Protein AF-A0A6C1QWF7-F1 (afdb_monomer_lite)

Foldseek 3Di:
DDDPDDDDDDPPDDDDDDPQVVVVQVCDVVVDPHVADQDDWDWFFPPFKIKIWTAGPVVRFIKIWIWGDDDPHIDTQDIGGVCLLVQCLVPVPDPVSDDCSCSNPVRDPSVGSNRRSPVVNVVCCVVPVDD

Sequence (131 aa):
MLLMLWGMTVPGFSQTVSAELADAARAVCAGGLSNQSCTAVHAFDSGFSAIVLIEDTEWRSTSFVALRHSGDSWQIVQAGPFMDLEVMAVSPDDPFAFDGYDRIRDAMPPDELLAVLGQVSSFLDERYGGN

pLDDT: mean 72.67, std 17.22, range [27.91, 89.12]

Secondary structure (DSSP, 8-state):
----------TT--S---HHHHHHHHHHHHH-S-S----EEEEEE-SSEEEEEEEETTTTEEEEEEEEEETTEEEEEEEEEHHHHHHHHH-TT-TTSSTTHHHHHHHS-HHHHHHHHHHHHHHHHHHH---

Structure (mmCIF, N/CA/C/O backbone):
data_AF-A0A6C1QWF7-F1
#
_entry.id   AF-A0A6C1QWF7-F1
#
loop_
_atom_site.group_PDB
_atom_site.id
_atom_site.type_symbol
_atom_site.label_atom_id
_atom_site.label_alt_id
_atom_site.label_comp_id
_atom_site.label_asym_id
_atom_site.label_entity_id
_atom_site.label_seq_id
_atom_site.pdbx_PDB_ins_code
_atom_site.Cartn_x
_atom_site.Cartn_y
_atom_site.Cartn_z
_atom_site.occupancy
_atom_site.B_iso_or_equiv
_atom_site.auth_seq_id
_atom_site.auth_comp_id
_atom_site.auth_asym_id
_atom_site.auth_atom_id
_atom_site.pdbx_PDB_model_num
ATOM 1 N N . MET A 1 1 ? -16.032 -26.817 9.616 1.00 32.06 1 MET A N 1
ATOM 2 C CA . MET A 1 1 ? -14.766 -27.262 9.001 1.00 32.06 1 MET A CA 1
ATOM 3 C C . MET A 1 1 ? -13.829 -26.066 9.041 1.00 32.06 1 MET A C 1
ATOM 5 O O . MET A 1 1 ? -14.031 -25.143 8.269 1.00 32.06 1 MET A O 1
ATOM 9 N N . LEU A 1 2 ? -12.941 -26.001 10.038 1.00 31.00 2 LEU A N 1
ATOM 10 C CA . LEU A 1 2 ? -11.997 -24.893 10.221 1.00 31.00 2 LEU A CA 1
ATOM 11 C C . LEU A 1 2 ? -10.770 -25.176 9.342 1.00 31.00 2 LEU A C 1
ATOM 13 O O . LEU A 1 2 ? -10.069 -26.157 9.584 1.00 31.00 2 LEU A O 1
ATOM 17 N N . LEU A 1 3 ? -10.535 -24.367 8.311 1.00 32.97 3 LEU A N 1
ATOM 18 C CA . LEU A 1 3 ? -9.301 -24.415 7.529 1.00 32.97 3 LEU A CA 1
ATOM 19 C C . LEU A 1 3 ? -8.252 -23.565 8.251 1.00 32.97 3 LEU A C 1
ATOM 21 O O . LEU A 1 3 ? -8.312 -22.341 8.224 1.00 32.97 3 LEU A O 1
ATOM 25 N N . MET A 1 4 ? -7.311 -24.227 8.927 1.00 33.25 4 MET A N 1
ATOM 26 C CA . MET A 1 4 ? -6.070 -23.602 9.386 1.00 33.25 4 MET A CA 1
ATOM 27 C C . MET A 1 4 ? -5.215 -23.298 8.150 1.00 33.25 4 MET A C 1
ATOM 29 O O . MET A 1 4 ? -4.574 -24.197 7.604 1.00 33.25 4 MET A O 1
ATOM 33 N N . LEU A 1 5 ? -5.239 -22.053 7.678 1.00 33.41 5 LEU A N 1
ATOM 34 C CA . LEU A 1 5 ? -4.305 -21.576 6.663 1.00 33.41 5 LEU A CA 1
ATOM 35 C C . LEU A 1 5 ? -2.970 -21.273 7.342 1.00 33.41 5 LEU A C 1
ATOM 37 O O . LEU A 1 5 ? -2.842 -20.361 8.154 1.00 33.41 5 LEU A O 1
ATOM 41 N N . TRP A 1 6 ? -1.985 -22.108 7.028 1.00 36.03 6 TRP A N 1
ATOM 42 C CA . TRP A 1 6 ? -0.602 -21.943 7.440 1.00 36.03 6 TRP A CA 1
ATOM 43 C C . TRP A 1 6 ? -0.048 -20.640 6.860 1.00 36.03 6 TRP A C 1
ATOM 45 O O . TRP A 1 6 ? -0.213 -20.358 5.670 1.00 36.03 6 TRP A O 1
ATOM 55 N N . GLY A 1 7 ? 0.623 -19.855 7.703 1.00 33.50 7 GLY A N 1
ATOM 56 C CA . GLY A 1 7 ? 1.402 -18.701 7.274 1.00 33.50 7 GLY A CA 1
ATOM 57 C C . GLY A 1 7 ? 2.484 -19.149 6.297 1.00 33.50 7 GLY A C 1
ATOM 58 O O . GLY A 1 7 ? 3.482 -19.741 6.696 1.00 33.50 7 GLY A O 1
ATOM 59 N N . MET A 1 8 ? 2.264 -18.897 5.010 1.00 32.03 8 MET A N 1
ATOM 60 C CA . MET A 1 8 ? 3.309 -19.000 4.003 1.00 32.03 8 MET A CA 1
ATOM 61 C C . MET A 1 8 ? 4.128 -17.717 4.064 1.00 32.03 8 MET A C 1
ATOM 63 O O . MET A 1 8 ? 3.675 -16.660 3.627 1.00 32.03 8 MET A O 1
ATOM 67 N N . THR A 1 9 ? 5.318 -17.819 4.645 1.00 30.97 9 THR A N 1
ATOM 68 C CA . THR A 1 9 ? 6.381 -16.837 4.475 1.00 30.97 9 THR A CA 1
ATOM 69 C C . THR A 1 9 ? 6.829 -16.879 3.017 1.00 30.97 9 THR A C 1
ATOM 71 O O . THR A 1 9 ? 7.411 -17.860 2.555 1.00 30.97 9 THR A O 1
ATOM 74 N N . VAL A 1 10 ? 6.530 -15.818 2.269 1.00 32.69 10 VAL A N 1
ATOM 75 C CA . VAL A 1 10 ? 7.175 -15.578 0.976 1.00 32.69 10 VAL A CA 1
ATOM 76 C C . VAL A 1 10 ? 8.629 -15.184 1.282 1.00 32.69 10 VAL A C 1
ATOM 78 O O . VAL A 1 10 ? 8.841 -14.278 2.095 1.00 32.69 10 VAL A O 1
ATOM 81 N N . PRO A 1 11 ? 9.646 -15.874 0.729 1.00 27.91 11 PRO A N 1
ATOM 82 C CA . PRO A 1 11 ? 11.045 -15.578 1.028 1.00 27.91 11 PRO A CA 1
ATOM 83 C C . PRO A 1 11 ? 11.379 -14.139 0.614 1.00 27.91 11 PRO A C 1
ATOM 85 O O . PRO A 1 11 ? 11.218 -13.788 -0.550 1.00 27.91 11 PRO A O 1
ATOM 88 N N . GLY A 1 12 ? 11.821 -13.319 1.573 1.00 32.62 12 GLY A N 1
ATOM 89 C CA . GLY A 1 12 ? 12.109 -11.890 1.380 1.00 32.62 12 GLY A CA 1
ATOM 90 C C . GLY A 1 12 ? 11.407 -10.953 2.370 1.00 32.62 12 GLY A C 1
ATOM 91 O O . GLY A 1 12 ? 11.741 -9.776 2.418 1.00 32.62 12 GLY A O 1
ATOM 92 N N . PHE A 1 13 ? 10.476 -11.460 3.188 1.00 41.53 13 PHE A N 1
ATOM 93 C CA . PHE A 1 13 ? 9.745 -10.658 4.175 1.00 41.53 13 PHE A CA 1
ATOM 94 C C . PHE A 1 13 ? 10.266 -10.811 5.602 1.00 41.53 13 PHE A C 1
ATOM 96 O O . PHE A 1 13 ? 10.270 -11.909 6.155 1.00 41.53 13 PHE A O 1
ATOM 103 N N . SER A 1 14 ? 10.628 -9.689 6.223 1.00 34.94 14 SER A N 1
ATOM 104 C CA . SER A 1 14 ? 10.900 -9.589 7.658 1.00 34.94 14 SER A CA 1
ATOM 105 C C . SER A 1 14 ? 10.201 -8.367 8.259 1.00 34.94 14 SER A C 1
ATOM 107 O O . SER A 1 14 ? 10.859 -7.482 8.795 1.00 34.94 14 SER A O 1
ATOM 109 N N . GLN A 1 15 ? 8.869 -8.336 8.204 1.00 42.03 15 GLN A N 1
ATOM 110 C CA . GLN A 1 15 ? 8.046 -7.717 9.248 1.00 42.03 15 GLN A CA 1
ATOM 111 C C . GLN A 1 15 ? 6.796 -8.576 9.461 1.00 42.03 15 GLN A C 1
ATOM 113 O O . GLN A 1 15 ? 6.259 -9.165 8.521 1.00 42.03 15 GLN A O 1
ATOM 118 N N . THR A 1 16 ? 6.395 -8.739 10.719 1.00 44.62 16 THR A N 1
ATOM 119 C CA . THR A 1 16 ? 5.309 -9.626 11.143 1.00 44.62 16 THR A CA 1
ATOM 120 C C . THR A 1 16 ? 3.962 -9.016 10.762 1.00 44.62 16 THR A C 1
ATOM 122 O O . THR A 1 16 ? 3.322 -8.364 11.576 1.00 44.62 16 THR A O 1
ATOM 125 N N . VAL A 1 17 ? 3.537 -9.220 9.519 1.00 58.34 17 VAL A N 1
ATOM 126 C CA . VAL A 1 17 ? 2.226 -8.777 9.031 1.00 58.34 17 VAL A CA 1
ATOM 127 C C . VAL A 1 17 ? 1.117 -9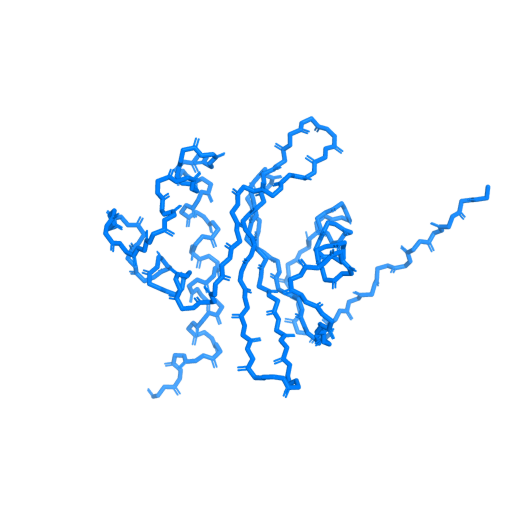.523 9.787 1.00 58.34 17 VAL A C 1
ATOM 129 O O . VAL A 1 17 ? 1.230 -10.733 10.013 1.00 58.34 17 VAL A O 1
ATOM 132 N N . SER A 1 18 ? 0.032 -8.843 10.174 1.00 66.56 18 SER A N 1
ATOM 133 C CA . SER A 1 18 ? -1.120 -9.527 10.781 1.00 66.56 18 SER A CA 1
ATOM 134 C C . SER A 1 18 ? -1.745 -10.524 9.790 1.00 66.56 18 SER A C 1
ATOM 136 O O . SER A 1 18 ? -1.742 -10.302 8.577 1.00 66.56 18 SER A O 1
ATOM 138 N N . ALA A 1 19 ? -2.288 -11.641 10.290 1.00 67.75 19 ALA A N 1
ATOM 139 C CA . ALA A 1 19 ? -2.908 -12.661 9.434 1.00 67.75 19 ALA A CA 1
ATOM 140 C C . ALA A 1 19 ? -4.057 -12.082 8.585 1.00 67.75 19 ALA A C 1
ATOM 142 O O . ALA A 1 19 ? -4.198 -12.431 7.417 1.00 67.75 19 ALA A O 1
ATOM 143 N N . GLU A 1 20 ? -4.815 -11.139 9.148 1.00 73.12 20 GLU A N 1
ATOM 144 C CA . GLU A 1 20 ? -5.895 -10.428 8.458 1.00 73.12 20 GLU A CA 1
ATOM 145 C C . GLU A 1 20 ? -5.385 -9.575 7.297 1.00 73.12 20 GLU A C 1
ATOM 147 O O . GLU A 1 20 ? -5.991 -9.565 6.228 1.00 73.12 20 GLU A O 1
ATOM 152 N N . LEU A 1 21 ? -4.263 -8.875 7.482 1.00 70.38 21 LEU A N 1
ATOM 153 C CA . LEU A 1 21 ? -3.659 -8.066 6.427 1.00 70.38 21 LEU A CA 1
ATOM 154 C C . LEU A 1 21 ? -3.061 -8.956 5.328 1.00 70.38 21 LEU A C 1
ATOM 156 O O . LEU A 1 21 ? -3.204 -8.653 4.144 1.00 70.38 21 LEU A O 1
ATOM 160 N N . ALA A 1 22 ? -2.466 -10.092 5.697 1.00 69.56 22 ALA A N 1
ATOM 161 C CA . ALA A 1 22 ? -2.007 -11.087 4.732 1.00 69.56 22 ALA A CA 1
ATOM 162 C C . ALA A 1 22 ? -3.171 -11.665 3.904 1.00 69.56 22 ALA A C 1
ATOM 164 O O . ALA A 1 22 ? -3.042 -11.830 2.689 1.00 69.56 22 ALA A O 1
ATOM 165 N N . ASP A 1 23 ? -4.318 -11.937 4.529 1.00 71.88 23 ASP A N 1
ATOM 166 C CA . ASP A 1 23 ? -5.513 -12.420 3.833 1.00 71.88 23 ASP A CA 1
ATOM 167 C C . ASP A 1 23 ? -6.165 -11.333 2.972 1.00 71.88 23 ASP A C 1
ATOM 169 O O . ASP A 1 23 ? -6.567 -11.619 1.844 1.00 71.88 23 ASP A O 1
ATOM 173 N N . ALA A 1 24 ? -6.193 -10.078 3.430 1.00 71.56 24 ALA A N 1
ATOM 174 C CA . ALA A 1 24 ? -6.631 -8.942 2.623 1.00 71.56 24 ALA A CA 1
ATOM 175 C C . ALA A 1 24 ? -5.743 -8.767 1.382 1.00 71.56 24 ALA A C 1
ATOM 177 O O . ALA A 1 24 ? -6.250 -8.651 0.269 1.00 71.56 24 ALA A O 1
ATOM 178 N N . ALA A 1 25 ? -4.421 -8.835 1.540 1.00 70.25 25 ALA A N 1
ATOM 179 C CA . ALA A 1 25 ? -3.479 -8.721 0.433 1.00 70.25 25 ALA A CA 1
ATOM 180 C C . ALA A 1 25 ? -3.635 -9.868 -0.586 1.00 70.25 25 ALA A C 1
ATOM 182 O O . ALA A 1 25 ? -3.648 -9.640 -1.798 1.00 70.25 25 ALA A O 1
ATOM 183 N N . ARG A 1 26 ? -3.855 -11.103 -0.111 1.00 70.31 26 ARG A N 1
ATOM 184 C CA . ARG A 1 26 ? -4.199 -12.248 -0.975 1.00 70.31 26 ARG A CA 1
ATOM 185 C C . ARG A 1 26 ? -5.534 -12.056 -1.681 1.00 70.31 26 ARG A C 1
ATOM 187 O O . ARG A 1 26 ? -5.637 -12.385 -2.858 1.00 70.31 26 ARG A O 1
ATOM 194 N N . ALA A 1 27 ? -6.545 -11.538 -0.988 1.00 71.31 27 ALA A N 1
ATOM 195 C CA . ALA A 1 27 ? -7.855 -11.266 -1.565 1.00 71.31 27 ALA A CA 1
ATOM 196 C C . ALA A 1 27 ? -7.781 -10.181 -2.644 1.00 71.31 27 ALA A C 1
ATOM 198 O O . ALA A 1 27 ? -8.455 -10.306 -3.658 1.00 71.31 27 ALA A O 1
ATOM 199 N N . VAL A 1 28 ? -6.925 -9.169 -2.488 1.00 69.69 28 VAL A N 1
ATOM 200 C CA . VAL A 1 28 ? -6.644 -8.185 -3.543 1.00 69.69 28 VAL A CA 1
ATOM 201 C C . VAL A 1 28 ? -5.990 -8.863 -4.752 1.00 69.69 28 VAL A C 1
ATOM 203 O O . VAL A 1 28 ? -6.445 -8.663 -5.879 1.00 69.69 28 VAL A O 1
ATOM 206 N N . CYS A 1 29 ? -4.991 -9.723 -4.529 1.00 69.75 29 CYS A N 1
ATOM 207 C CA . CYS A 1 29 ? -4.373 -10.506 -5.604 1.00 69.75 29 CYS A CA 1
ATOM 208 C C . CYS A 1 29 ? -5.358 -11.454 -6.311 1.00 69.75 29 CYS A C 1
ATOM 210 O O . CYS A 1 29 ? -5.282 -11.614 -7.524 1.00 69.75 29 CYS A O 1
ATOM 212 N N . ALA A 1 30 ? -6.292 -12.068 -5.580 1.00 67.12 30 ALA A N 1
ATOM 213 C CA . ALA A 1 30 ? -7.290 -12.987 -6.132 1.00 67.12 30 ALA A CA 1
ATOM 214 C C . ALA A 1 30 ? -8.524 -12.281 -6.730 1.00 67.12 30 ALA A C 1
ATOM 216 O O . ALA A 1 30 ? -9.211 -12.852 -7.575 1.00 67.12 30 ALA A O 1
ATOM 217 N N . GLY A 1 31 ? -8.840 -11.074 -6.251 1.00 59.62 31 GLY A N 1
ATOM 218 C CA . GLY A 1 31 ? -10.117 -10.383 -6.448 1.00 59.62 31 GLY A CA 1
ATOM 219 C C . GLY A 1 31 ? -10.165 -9.397 -7.613 1.00 59.62 31 GLY A C 1
ATOM 220 O O . GLY A 1 31 ? -11.260 -9.085 -8.072 1.00 59.62 31 GLY A O 1
ATOM 221 N N . GLY A 1 32 ? -9.025 -8.950 -8.143 1.00 53.53 32 GLY A N 1
ATOM 222 C CA . GLY A 1 32 ? -8.998 -8.277 -9.441 1.00 53.53 32 GLY A CA 1
ATOM 223 C C . GLY A 1 32 ? -8.447 -6.859 -9.449 1.00 53.53 32 GLY A C 1
ATOM 224 O O . GLY A 1 32 ? -9.191 -5.882 -9.448 1.00 53.53 32 GLY A O 1
ATOM 225 N N . LEU A 1 33 ? -7.141 -6.762 -9.679 1.00 50.91 33 LEU A N 1
ATOM 226 C CA . LEU A 1 33 ? -6.619 -5.689 -10.531 1.00 50.91 33 LEU A CA 1
ATOM 227 C C . LEU A 1 33 ? -6.356 -6.160 -11.973 1.00 50.91 33 LEU A C 1
ATOM 229 O O . LEU A 1 33 ? -6.234 -5.324 -12.859 1.00 50.91 33 LEU A O 1
ATOM 233 N N . SER A 1 34 ? -6.395 -7.472 -12.246 1.00 43.44 34 SER A N 1
ATOM 234 C CA . SER A 1 34 ? -6.742 -8.103 -13.537 1.00 43.44 34 SER A CA 1
ATOM 235 C C . SER A 1 34 ? -6.565 -9.629 -13.418 1.00 43.44 34 SER A C 1
ATOM 237 O O . SER A 1 34 ? -6.280 -10.126 -12.333 1.00 43.44 34 SER A O 1
ATOM 239 N N . ASN A 1 35 ? -6.728 -10.383 -14.509 1.00 51.09 35 ASN A N 1
ATOM 240 C CA . ASN A 1 35 ? -6.323 -11.795 -14.686 1.00 51.09 35 ASN A CA 1
ATOM 241 C C . ASN A 1 35 ? -4.798 -12.036 -14.478 1.00 51.09 35 ASN A C 1
ATOM 243 O O . ASN A 1 35 ? -4.201 -12.885 -15.135 1.00 51.09 35 ASN A O 1
ATOM 247 N N . GLN A 1 36 ? -4.153 -11.236 -13.638 1.00 53.56 36 GLN A N 1
ATOM 248 C CA . GLN A 1 36 ? -2.717 -11.096 -13.493 1.00 53.56 36 GLN A CA 1
ATOM 249 C C . GLN A 1 36 ? -2.152 -12.108 -12.502 1.00 53.56 36 GLN A C 1
ATOM 251 O O . GLN A 1 36 ? -2.766 -12.468 -11.493 1.00 53.56 36 GLN A O 1
ATOM 256 N N . SER A 1 37 ? -0.953 -12.575 -12.817 1.00 62.44 37 SER A N 1
ATOM 257 C CA . SER A 1 37 ? -0.190 -13.508 -12.011 1.00 62.44 37 SER A CA 1
ATOM 258 C C . SER A 1 37 ? 0.462 -12.725 -10.869 1.00 62.44 37 SER A C 1
ATOM 260 O O . SER A 1 37 ? 1.589 -12.247 -10.986 1.00 62.44 37 SER A O 1
ATOM 262 N N . CYS A 1 38 ? -0.235 -12.592 -9.738 1.00 69.88 38 CYS A N 1
ATOM 263 C CA . CYS A 1 38 ? 0.357 -12.031 -8.523 1.00 69.88 38 CYS A CA 1
ATOM 264 C C . CYS A 1 38 ? 1.523 -12.922 -8.062 1.00 69.88 38 CYS A C 1
ATOM 266 O O . CYS A 1 38 ? 1.323 -14.053 -7.615 1.00 69.88 38 CYS A O 1
ATOM 268 N N . THR A 1 39 ? 2.749 -12.418 -8.219 1.00 71.56 39 THR A N 1
ATOM 269 C CA . THR A 1 39 ? 3.982 -13.195 -8.008 1.00 71.56 39 THR A CA 1
ATOM 270 C C . THR A 1 39 ? 4.705 -12.857 -6.717 1.00 71.56 39 THR A C 1
ATOM 272 O O . THR A 1 39 ? 5.288 -13.749 -6.102 1.00 71.56 39 THR A O 1
ATOM 275 N N . ALA A 1 40 ? 4.619 -11.607 -6.265 1.00 74.94 40 ALA A N 1
ATOM 276 C CA . ALA A 1 40 ? 5.053 -11.213 -4.934 1.00 74.94 40 ALA A CA 1
ATOM 277 C C . ALA A 1 40 ? 4.112 -10.155 -4.354 1.00 74.94 40 ALA A C 1
ATOM 279 O O . ALA A 1 40 ? 3.484 -9.382 -5.078 1.00 74.94 40 ALA A O 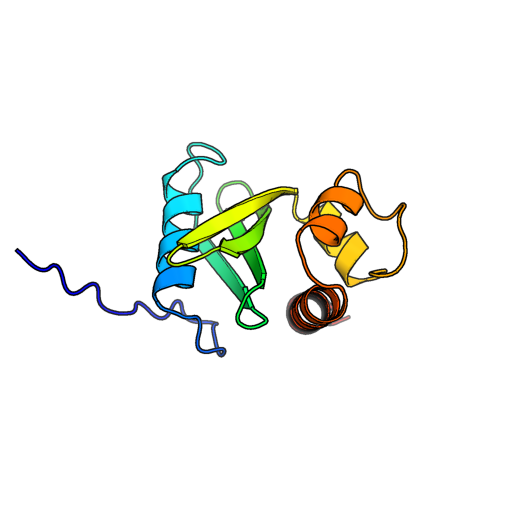1
ATOM 280 N N . VAL A 1 41 ? 4.007 -10.151 -3.029 1.00 78.69 41 VAL A N 1
ATOM 281 C CA . VAL A 1 41 ? 3.175 -9.221 -2.268 1.00 78.69 41 VAL A CA 1
ATOM 282 C C . VAL A 1 41 ? 4.024 -8.649 -1.155 1.00 78.69 41 VAL A C 1
ATOM 284 O O . VAL A 1 41 ? 4.620 -9.412 -0.394 1.00 78.69 41 VAL A O 1
ATOM 287 N N . HIS A 1 42 ? 4.048 -7.323 -1.057 1.00 82.75 42 HIS A N 1
ATOM 288 C CA . HIS A 1 42 ? 4.770 -6.606 -0.024 1.00 82.75 42 HIS A CA 1
ATOM 289 C C . HIS A 1 42 ? 3.821 -5.785 0.828 1.00 82.75 42 HIS A C 1
ATOM 291 O O . HIS A 1 42 ? 3.169 -4.910 0.287 1.00 82.75 42 HIS A O 1
ATOM 297 N N . ALA A 1 43 ? 3.728 -6.046 2.131 1.00 84.88 43 ALA A N 1
ATOM 298 C CA . ALA A 1 43 ? 2.831 -5.311 3.021 1.00 84.88 43 ALA A CA 1
ATOM 299 C C . ALA A 1 43 ? 3.623 -4.486 4.041 1.00 84.88 43 ALA A C 1
ATOM 301 O O . ALA A 1 43 ? 4.549 -5.001 4.667 1.00 84.88 43 ALA A O 1
ATOM 302 N N . PHE A 1 44 ? 3.220 -3.230 4.202 1.00 86.50 44 PHE A N 1
ATOM 303 C CA . PHE A 1 44 ? 3.771 -2.258 5.142 1.00 86.50 44 PHE A CA 1
ATOM 304 C C . PHE A 1 44 ? 2.623 -1.730 5.990 1.00 86.50 44 PHE A C 1
ATOM 306 O O . PHE A 1 44 ? 1.633 -1.279 5.414 1.00 86.50 44 PHE A O 1
ATOM 313 N N . ASP A 1 45 ? 2.721 -1.789 7.316 1.00 86.88 45 ASP A N 1
ATOM 314 C CA . ASP A 1 45 ? 1.613 -1.420 8.199 1.00 86.88 45 ASP A CA 1
ATOM 315 C C . ASP A 1 45 ? 2.032 -0.551 9.391 1.00 86.88 45 ASP A C 1
ATOM 317 O O . ASP A 1 45 ? 3.189 -0.537 9.816 1.00 86.88 45 ASP A O 1
ATOM 321 N N . SER A 1 46 ? 1.064 0.215 9.893 1.00 85.00 46 SER A N 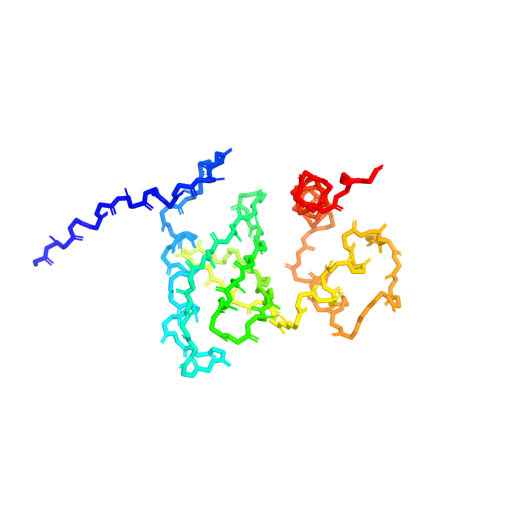1
ATOM 322 C CA . SER A 1 46 ? 1.132 1.038 11.108 1.00 85.00 46 SER A CA 1
ATOM 323 C C . SER A 1 46 ? 0.200 0.515 12.211 1.00 85.00 46 SER A C 1
ATOM 325 O O . SER A 1 46 ? -0.134 1.244 13.146 1.00 85.00 46 SER A O 1
ATOM 327 N N . GLY A 1 47 ? -0.297 -0.718 12.089 1.00 81.69 47 GLY A N 1
ATOM 328 C CA . GLY A 1 47 ? -1.361 -1.287 12.917 1.00 81.69 47 GLY A CA 1
ATOM 329 C C . GLY A 1 47 ? -2.778 -1.065 12.374 1.00 81.69 47 GLY A C 1
ATOM 330 O O . GLY A 1 47 ? -3.552 -2.018 12.333 1.00 81.69 47 GLY A O 1
ATOM 331 N N . PHE A 1 48 ? -3.123 0.147 11.917 1.00 85.62 48 PHE A N 1
ATOM 332 C CA . PHE A 1 48 ? -4.464 0.456 11.383 1.00 85.62 48 PHE A CA 1
ATOM 333 C C . PHE A 1 48 ? -4.474 0.903 9.920 1.00 85.62 48 PHE A C 1
ATOM 335 O O . PHE A 1 48 ? -5.520 0.846 9.278 1.00 85.62 48 PHE A O 1
ATOM 342 N N . SER A 1 49 ? -3.345 1.334 9.368 1.00 89.12 49 SER A N 1
ATOM 343 C CA . SER A 1 49 ? -3.187 1.631 7.945 1.00 89.12 49 SER A CA 1
ATOM 344 C C . SER A 1 49 ? -2.147 0.698 7.361 1.00 89.12 49 SER A C 1
ATOM 346 O O . SER A 1 49 ? -1.216 0.285 8.051 1.00 89.12 49 SER A O 1
ATOM 348 N N . ALA A 1 50 ? -2.304 0.362 6.088 1.00 89.00 50 ALA A N 1
ATOM 349 C CA . ALA A 1 50 ? -1.316 -0.421 5.382 1.00 89.00 50 ALA A CA 1
ATOM 350 C C . ALA A 1 50 ? -1.213 -0.010 3.918 1.00 89.00 50 ALA A C 1
ATOM 352 O O . ALA A 1 50 ? -2.186 0.423 3.302 1.00 89.00 50 ALA A O 1
ATOM 353 N N . ILE A 1 51 ? -0.030 -0.191 3.349 1.00 88.12 51 ILE A N 1
ATOM 354 C CA . ILE A 1 51 ? 0.197 -0.152 1.910 1.00 88.12 51 ILE A CA 1
ATOM 355 C C . ILE A 1 51 ? 0.700 -1.526 1.498 1.00 88.12 51 ILE A C 1
ATOM 357 O O . ILE A 1 51 ? 1.608 -2.086 2.109 1.00 88.12 51 ILE A O 1
ATOM 361 N N . VAL A 1 52 ? 0.086 -2.071 0.457 1.00 87.00 52 VAL A N 1
ATOM 362 C CA . VAL A 1 52 ? 0.448 -3.353 -0.130 1.00 87.00 52 VAL A CA 1
ATOM 363 C C . VAL A 1 52 ? 0.957 -3.117 -1.543 1.00 87.00 52 VAL A C 1
ATOM 365 O O . VAL A 1 52 ? 0.214 -2.598 -2.369 1.00 87.00 52 VAL A O 1
ATOM 368 N N . LEU A 1 53 ? 2.192 -3.511 -1.846 1.00 85.00 53 LEU A N 1
ATOM 369 C CA . LEU A 1 53 ? 2.685 -3.627 -3.216 1.00 85.00 53 LEU A CA 1
ATOM 370 C C . LEU A 1 53 ? 2.374 -5.012 -3.753 1.00 85.00 53 LEU A C 1
ATOM 372 O O . LEU A 1 53 ? 2.565 -6.018 -3.069 1.00 85.00 53 LEU A O 1
ATOM 376 N N . ILE A 1 54 ? 1.944 -5.059 -5.000 1.00 82.06 54 ILE A N 1
ATOM 377 C CA . ILE A 1 54 ? 1.654 -6.288 -5.719 1.00 82.06 54 ILE A CA 1
ATOM 378 C C . ILE A 1 54 ? 2.542 -6.295 -6.947 1.00 82.06 54 ILE A C 1
ATOM 380 O O . ILE A 1 54 ? 2.412 -5.425 -7.809 1.00 82.06 54 ILE A O 1
ATOM 384 N N . GLU A 1 55 ? 3.449 -7.262 -7.004 1.00 81.06 55 GLU A N 1
ATOM 385 C CA . GLU A 1 55 ? 4.353 -7.450 -8.128 1.00 81.06 55 GLU A CA 1
ATOM 386 C C . GLU A 1 55 ? 3.820 -8.539 -9.050 1.00 81.06 55 GLU A C 1
ATOM 388 O O . GLU A 1 55 ? 3.612 -9.695 -8.654 1.00 81.06 55 GLU A O 1
ATOM 393 N N . ASP A 1 56 ? 3.679 -8.167 -10.312 1.00 76.75 56 ASP A N 1
ATOM 394 C CA . ASP A 1 56 ? 3.452 -9.082 -11.409 1.00 76.75 56 ASP A CA 1
ATOM 395 C C . ASP A 1 56 ? 4.727 -9.175 -12.257 1.00 76.75 56 ASP A C 1
ATOM 397 O O . ASP A 1 56 ? 5.096 -8.253 -12.991 1.00 76.75 56 ASP A O 1
ATOM 401 N N . THR A 1 57 ? 5.426 -10.303 -12.146 1.00 70.88 57 THR A N 1
ATOM 402 C CA . THR A 1 57 ? 6.643 -10.578 -12.923 1.00 70.88 57 THR A CA 1
ATOM 403 C C . THR A 1 57 ? 6.366 -11.003 -14.362 1.00 70.88 57 THR A C 1
ATOM 405 O O . THR A 1 57 ? 7.255 -10.856 -15.203 1.00 70.88 57 THR A O 1
ATOM 408 N N . GLU A 1 58 ? 5.159 -11.480 -14.676 1.00 72.50 58 GLU A N 1
ATOM 409 C CA . GLU A 1 58 ? 4.757 -11.816 -16.044 1.00 72.50 58 GLU A CA 1
ATOM 410 C C . GLU A 1 58 ? 4.611 -10.535 -16.872 1.00 72.50 58 GLU A C 1
ATOM 412 O O . GLU A 1 58 ? 5.161 -10.421 -17.970 1.00 72.50 58 GLU A O 1
ATOM 417 N N . TRP A 1 59 ? 3.953 -9.531 -16.297 1.00 67.44 59 TRP A N 1
ATOM 418 C CA . TRP A 1 59 ? 3.681 -8.243 -16.934 1.00 67.44 59 TRP A CA 1
ATOM 419 C C . TRP A 1 59 ? 4.705 -7.160 -16.584 1.00 67.44 59 TRP A C 1
ATOM 421 O O . TRP A 1 59 ? 4.654 -6.064 -17.142 1.00 67.44 59 TRP A O 1
ATOM 431 N N . ARG A 1 60 ? 5.665 -7.474 -15.702 1.00 75.44 60 ARG A N 1
ATOM 432 C CA . ARG A 1 60 ? 6.679 -6.544 -15.170 1.00 75.44 60 ARG A CA 1
ATOM 433 C C . ARG A 1 60 ? 6.052 -5.264 -14.625 1.00 75.44 60 ARG A C 1
ATOM 435 O O . ARG A 1 60 ? 6.564 -4.167 -14.842 1.00 75.44 60 ARG A O 1
ATOM 442 N N . SER A 1 61 ? 4.925 -5.414 -13.945 1.00 79.31 61 SER A N 1
ATOM 443 C CA . SER A 1 61 ? 4.173 -4.302 -13.384 1.00 79.31 61 SER A CA 1
ATOM 444 C C . SER A 1 61 ? 4.077 -4.449 -11.881 1.00 79.31 61 SER A C 1
ATOM 446 O O . SER A 1 61 ? 3.740 -5.521 -11.380 1.00 79.31 61 SER A O 1
ATOM 448 N N . THR A 1 62 ? 4.294 -3.346 -11.177 1.00 81.94 62 THR A N 1
ATOM 449 C CA . THR A 1 62 ? 4.002 -3.250 -9.750 1.00 81.94 62 THR A CA 1
ATOM 450 C C . THR A 1 62 ? 2.816 -2.312 -9.572 1.00 81.94 62 THR A C 1
ATOM 452 O O . THR A 1 62 ? 2.746 -1.252 -10.198 1.00 81.94 62 THR A O 1
ATOM 455 N N . SER A 1 63 ? 1.869 -2.711 -8.734 1.00 84.12 63 SER A N 1
ATOM 456 C CA . SER A 1 63 ? 0.745 -1.876 -8.301 1.00 84.12 63 SER A CA 1
ATOM 457 C C . SER A 1 63 ? 0.799 -1.704 -6.794 1.00 84.12 63 SER A C 1
ATOM 459 O O . SER A 1 63 ? 1.416 -2.515 -6.104 1.00 84.12 63 SER A O 1
ATOM 461 N N . PHE A 1 64 ? 0.136 -0.679 -6.275 1.00 86.81 64 PHE A N 1
ATOM 462 C CA . PHE A 1 64 ? -0.074 -0.532 -4.844 1.00 86.81 64 PHE A CA 1
ATOM 463 C C . PHE A 1 64 ? -1.558 -0.552 -4.496 1.00 86.81 64 PHE A C 1
ATOM 465 O O . PHE A 1 64 ? -2.413 -0.161 -5.294 1.00 86.81 64 PHE A O 1
ATOM 472 N N . VAL A 1 65 ? -1.843 -0.961 -3.265 1.00 87.06 65 VAL A N 1
ATOM 473 C CA . VAL A 1 65 ? -3.153 -0.866 -2.635 1.00 87.06 65 VAL A CA 1
ATOM 474 C C . VAL A 1 65 ? -2.988 -0.311 -1.229 1.00 87.06 65 VAL A C 1
ATOM 476 O O . VAL A 1 65 ? -2.308 -0.892 -0.390 1.00 87.06 65 VAL A O 1
ATOM 479 N N . ALA A 1 66 ? -3.623 0.825 -0.980 1.00 88.88 66 ALA A N 1
ATOM 480 C CA . ALA A 1 66 ? -3.741 1.450 0.323 1.00 88.88 66 ALA A CA 1
ATOM 481 C C . ALA A 1 66 ? -4.966 0.879 1.050 1.00 88.88 66 ALA A C 1
ATOM 483 O O . ALA A 1 66 ? -6.082 0.880 0.517 1.00 88.88 66 ALA A O 1
ATOM 484 N N . LEU A 1 67 ? -4.755 0.389 2.267 1.00 88.38 67 LEU A N 1
ATOM 485 C CA . LEU A 1 67 ? -5.743 -0.288 3.096 1.00 88.38 67 LEU A CA 1
ATOM 486 C C . LEU A 1 67 ? -5.900 0.426 4.442 1.00 88.38 67 LEU A C 1
ATOM 488 O O . LEU A 1 67 ? -4.919 0.855 5.046 1.00 88.38 67 LEU A O 1
ATOM 492 N N . ARG A 1 68 ? -7.128 0.483 4.954 1.00 86.88 68 ARG A N 1
ATOM 493 C CA . ARG A 1 68 ? -7.439 0.960 6.307 1.00 86.88 68 ARG A CA 1
ATOM 494 C C . ARG A 1 68 ? -8.205 -0.113 7.066 1.00 86.88 68 ARG A C 1
ATOM 496 O O . ARG A 1 68 ? -9.152 -0.691 6.535 1.00 86.88 68 ARG A O 1
ATOM 503 N N . HIS A 1 69 ? -7.812 -0.370 8.304 1.00 84.69 69 HIS A N 1
ATOM 504 C CA . HIS A 1 69 ? -8.544 -1.234 9.218 1.00 84.69 69 HIS A CA 1
ATOM 505 C C . HIS A 1 69 ? -9.745 -0.470 9.781 1.00 84.69 69 HIS A C 1
ATOM 507 O O . HIS A 1 69 ? -9.612 0.632 10.316 1.00 84.69 69 HIS A O 1
ATOM 513 N N . SER A 1 70 ? -10.936 -1.032 9.599 1.00 80.94 70 SER A N 1
ATOM 514 C CA . SER A 1 70 ? -12.207 -0.482 10.058 1.00 80.94 70 SER A CA 1
ATOM 515 C C . SER A 1 70 ? -13.008 -1.583 10.748 1.00 80.94 70 SER A C 1
ATOM 517 O O . SER A 1 70 ? -13.500 -2.518 10.105 1.00 80.94 70 SER A O 1
ATOM 519 N N . GLY A 1 71 ? -13.119 -1.481 12.075 1.00 80.94 71 GLY A N 1
ATOM 520 C CA . GLY A 1 71 ? -13.760 -2.496 12.912 1.00 80.94 71 GLY A CA 1
ATOM 521 C C . GLY A 1 71 ? -12.961 -3.796 12.923 1.00 80.94 71 GLY A C 1
ATOM 522 O O . GLY A 1 71 ? -11.857 -3.817 13.447 1.00 80.94 71 GLY A O 1
ATOM 523 N N . ASP A 1 72 ? -13.521 -4.849 12.328 1.00 79.94 72 ASP A N 1
ATOM 524 C CA . ASP A 1 72 ? -12.921 -6.191 12.251 1.00 79.94 72 ASP A CA 1
ATOM 525 C C . ASP A 1 72 ? -12.395 -6.519 10.836 1.00 79.94 72 ASP A C 1
ATOM 527 O O . ASP A 1 72 ? -12.260 -7.685 10.466 1.00 79.94 72 ASP A O 1
ATOM 531 N N . SER A 1 73 ? -12.193 -5.511 9.976 1.00 79.50 73 SER A N 1
ATOM 532 C CA . SER A 1 73 ? -11.858 -5.748 8.565 1.00 79.50 73 SER A CA 1
ATOM 533 C C . SER A 1 73 ? -10.958 -4.683 7.950 1.00 79.50 73 SER A C 1
ATOM 535 O O . SER A 1 73 ? -11.075 -3.497 8.251 1.00 79.50 73 SER A O 1
ATOM 537 N N . TRP A 1 74 ? -10.106 -5.104 7.015 1.00 83.06 74 TRP A N 1
ATOM 538 C CA . TRP A 1 74 ? -9.365 -4.204 6.133 1.00 83.06 74 TRP A CA 1
ATOM 539 C C . TRP A 1 74 ? -10.228 -3.768 4.948 1.00 83.06 74 TRP A C 1
ATOM 541 O O . TRP A 1 74 ? -10.883 -4.587 4.304 1.00 83.06 74 TRP A O 1
ATOM 551 N N . GLN A 1 75 ? -10.193 -2.477 4.635 1.00 84.06 75 GLN A N 1
ATOM 552 C CA . GLN A 1 75 ? -10.906 -1.873 3.514 1.00 84.06 75 GLN A CA 1
ATOM 553 C C . GLN A 1 75 ? -9.928 -1.196 2.560 1.00 84.06 75 GLN A C 1
ATOM 555 O O . GLN A 1 75 ? -8.988 -0.534 2.995 1.00 84.06 75 GLN A O 1
ATOM 560 N N . ILE A 1 76 ? -10.173 -1.341 1.257 1.00 86.75 76 ILE A N 1
ATOM 561 C CA . ILE A 1 76 ? -9.404 -0.647 0.222 1.00 86.75 76 ILE A CA 1
ATOM 562 C C . ILE A 1 76 ? -9.809 0.821 0.211 1.00 86.75 76 ILE A C 1
ATOM 564 O O . ILE A 1 76 ? -10.966 1.156 -0.034 1.00 86.75 76 ILE A O 1
ATOM 568 N N . VAL A 1 77 ? -8.829 1.683 0.447 1.00 87.25 77 VAL A N 1
ATOM 569 C CA . VAL A 1 77 ? -8.966 3.136 0.353 1.00 87.25 77 VAL A CA 1
ATOM 570 C C . VAL A 1 77 ? -8.665 3.596 -1.068 1.00 87.25 77 VAL A C 1
ATOM 572 O O . VAL A 1 77 ? -9.406 4.385 -1.649 1.00 87.25 77 VAL A O 1
ATOM 575 N N . GLN A 1 78 ? -7.562 3.101 -1.629 1.00 87.50 78 GLN A N 1
ATOM 576 C CA . GLN A 1 78 ? -7.067 3.492 -2.942 1.00 87.50 78 GLN A CA 1
ATOM 577 C C . GLN A 1 78 ? -6.227 2.358 -3.528 1.00 87.50 78 GLN A C 1
ATOM 579 O O . GLN A 1 78 ? -5.561 1.628 -2.800 1.00 87.50 78 GLN A O 1
ATOM 584 N N . ALA A 1 79 ? -6.238 2.229 -4.849 1.00 85.44 79 ALA A N 1
ATOM 585 C CA . ALA A 1 79 ? -5.335 1.360 -5.588 1.00 85.44 79 ALA A CA 1
ATOM 586 C C . ALA A 1 79 ? -4.830 2.100 -6.826 1.00 85.44 79 ALA A C 1
ATOM 588 O O . ALA A 1 79 ? -5.544 2.944 -7.375 1.00 85.44 79 ALA A O 1
ATOM 589 N N . GLY A 1 80 ? -3.613 1.795 -7.258 1.00 82.62 80 GLY A N 1
ATOM 590 C CA . GLY A 1 80 ? -3.001 2.475 -8.392 1.00 82.62 80 GLY A CA 1
ATOM 591 C C . GLY A 1 80 ? -1.682 1.847 -8.835 1.00 82.62 80 GLY A C 1
ATOM 592 O O . GLY A 1 80 ? -1.223 0.869 -8.238 1.00 82.62 80 GLY A O 1
ATOM 593 N N . PRO A 1 81 ? -1.072 2.383 -9.901 1.00 82.56 81 PRO A N 1
ATOM 594 C CA . PRO A 1 81 ? 0.246 1.957 -10.351 1.00 82.56 81 PRO A CA 1
ATOM 595 C C . PRO A 1 81 ? 1.323 2.314 -9.318 1.00 82.56 81 PRO A C 1
ATOM 597 O O . PRO A 1 81 ? 1.231 3.323 -8.624 1.00 82.56 81 PRO A O 1
ATOM 600 N N . PHE A 1 82 ? 2.381 1.505 -9.242 1.00 84.31 82 PHE A N 1
ATOM 601 C CA . PHE A 1 82 ? 3.489 1.713 -8.303 1.00 84.31 82 PHE A CA 1
ATOM 602 C C . PHE A 1 82 ? 4.174 3.081 -8.436 1.00 84.31 82 PHE A C 1
ATOM 604 O O . PHE A 1 82 ? 4.574 3.651 -7.428 1.00 84.31 82 PHE A O 1
ATOM 611 N N . MET A 1 83 ? 4.250 3.625 -9.653 1.00 82.75 83 MET A N 1
ATOM 612 C CA . MET A 1 83 ? 4.855 4.935 -9.918 1.00 82.75 83 MET A CA 1
ATOM 613 C C . MET A 1 83 ? 4.226 6.055 -9.073 1.00 82.75 83 MET A C 1
ATOM 615 O O . MET A 1 83 ? 4.942 6.911 -8.570 1.00 82.75 83 MET A O 1
ATOM 619 N N . ASP A 1 84 ? 2.910 6.018 -8.852 1.00 82.25 84 ASP A N 1
ATOM 620 C CA . ASP A 1 84 ? 2.209 7.029 -8.047 1.00 82.25 84 ASP A CA 1
ATOM 621 C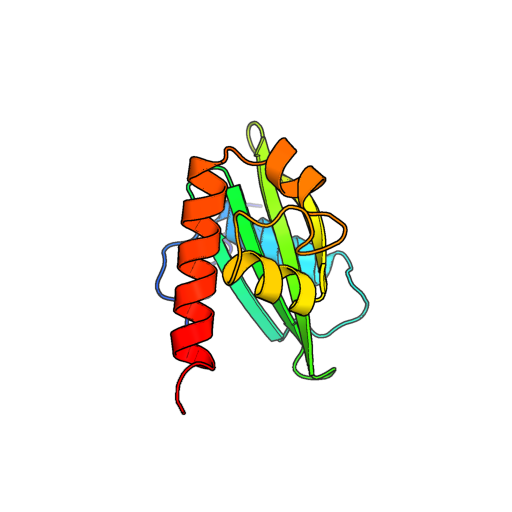 C . ASP A 1 84 ? 2.619 6.952 -6.566 1.00 82.25 84 ASP A C 1
ATOM 623 O O . ASP A 1 84 ? 2.789 7.966 -5.887 1.00 82.25 84 ASP A O 1
ATOM 627 N N . LEU A 1 85 ? 2.824 5.730 -6.066 1.00 83.62 85 LEU A N 1
ATOM 628 C CA . LEU A 1 85 ? 3.308 5.496 -4.710 1.00 83.62 85 LEU A CA 1
ATOM 629 C C . LEU A 1 85 ? 4.783 5.876 -4.553 1.00 83.62 85 LEU A C 1
ATOM 631 O O . LEU A 1 85 ? 5.158 6.386 -3.503 1.00 83.62 85 LEU A O 1
ATOM 635 N N . GLU A 1 86 ? 5.615 5.636 -5.564 1.00 82.31 86 GLU A N 1
ATOM 636 C CA . GLU A 1 86 ? 7.033 6.002 -5.540 1.00 82.31 86 GLU A CA 1
ATOM 637 C C . GLU A 1 86 ? 7.206 7.515 -5.350 1.00 82.31 86 GLU A C 1
ATOM 639 O O . GLU A 1 86 ? 7.941 7.942 -4.459 1.00 82.31 86 GLU A O 1
ATOM 644 N N . VAL A 1 87 ? 6.452 8.332 -6.098 1.00 81.44 87 VAL A N 1
ATOM 645 C CA . VAL A 1 87 ? 6.479 9.797 -5.942 1.00 81.44 87 VAL A CA 1
ATOM 646 C C . VAL A 1 87 ? 6.054 10.208 -4.529 1.00 81.44 87 VAL A C 1
ATOM 648 O O . VAL A 1 87 ? 6.707 11.042 -3.901 1.00 81.44 87 VAL A O 1
ATOM 651 N N . MET A 1 88 ? 5.012 9.578 -3.985 1.00 81.62 88 MET A N 1
ATOM 652 C CA . MET A 1 88 ? 4.538 9.839 -2.623 1.00 81.62 88 MET A CA 1
ATOM 653 C C . MET A 1 88 ? 5.534 9.390 -1.541 1.00 81.62 88 MET A C 1
ATOM 655 O O . MET A 1 88 ? 5.666 10.060 -0.523 1.00 81.62 88 MET A O 1
ATOM 659 N N . ALA A 1 89 ? 6.257 8.286 -1.736 1.00 83.38 89 ALA A N 1
ATOM 660 C CA . ALA A 1 89 ? 7.272 7.819 -0.790 1.00 83.38 89 ALA A CA 1
ATOM 661 C C . ALA A 1 89 ? 8.517 8.727 -0.774 1.00 83.38 89 ALA A C 1
ATOM 663 O O . ALA A 1 89 ? 9.179 8.848 0.257 1.00 83.38 89 ALA A O 1
ATOM 664 N N . VAL A 1 90 ? 8.825 9.378 -1.901 1.00 82.44 90 VAL A N 1
ATOM 665 C CA . VAL A 1 90 ? 9.934 10.337 -2.032 1.00 82.44 90 VAL A CA 1
ATOM 666 C C . VAL A 1 90 ? 9.547 11.732 -1.531 1.00 82.44 90 VAL A C 1
ATOM 668 O O . VAL A 1 90 ? 10.379 12.441 -0.967 1.00 82.44 90 VAL A O 1
ATOM 671 N N . SER A 1 91 ? 8.303 12.160 -1.744 1.00 80.88 91 SER A N 1
ATOM 672 C CA . SER A 1 91 ? 7.800 13.489 -1.367 1.00 80.88 91 SER A CA 1
ATOM 673 C C . SER A 1 91 ? 6.434 13.387 -0.676 1.00 80.88 91 SER A C 1
ATOM 675 O O . SER A 1 91 ? 5.422 13.799 -1.241 1.00 80.88 91 SER A O 1
ATOM 677 N N . PRO A 1 92 ? 6.383 12.856 0.560 1.00 75.06 92 PRO A N 1
ATOM 678 C CA . PRO A 1 92 ? 5.128 12.560 1.257 1.00 75.06 92 PRO A CA 1
ATOM 679 C C . PRO A 1 92 ? 4.321 13.802 1.642 1.00 75.06 92 PRO A C 1
ATOM 681 O O . PRO A 1 92 ? 3.125 13.686 1.891 1.00 75.06 92 PRO A O 1
ATOM 684 N N . ASP A 1 93 ? 4.952 14.976 1.670 1.00 76.75 93 ASP A N 1
ATOM 685 C CA . ASP A 1 93 ? 4.311 16.255 1.986 1.00 76.75 93 ASP A CA 1
ATOM 686 C C . ASP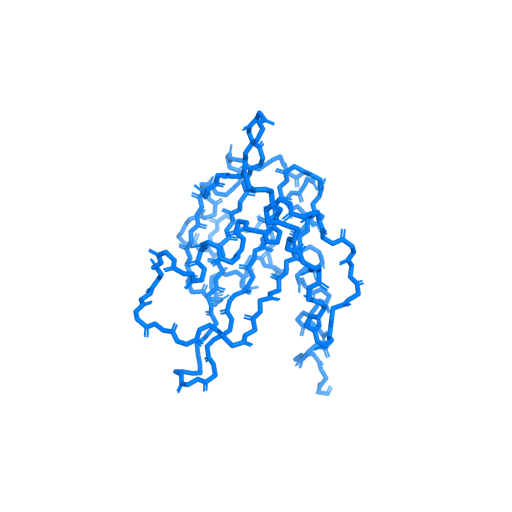 A 1 93 ? 3.875 17.039 0.733 1.00 76.75 93 ASP A C 1
ATOM 688 O O . ASP A 1 93 ? 3.339 18.141 0.863 1.00 76.75 93 ASP A O 1
ATOM 692 N N . ASP A 1 94 ? 4.111 16.514 -0.477 1.00 77.94 94 ASP A N 1
ATOM 693 C CA . ASP A 1 94 ? 3.728 17.179 -1.726 1.00 77.94 94 ASP A CA 1
ATOM 694 C C . ASP A 1 94 ? 2.305 16.763 -2.155 1.00 77.94 94 ASP A C 1
ATOM 696 O O . ASP A 1 94 ? 2.103 15.643 -2.632 1.00 77.94 94 ASP A O 1
ATOM 700 N N . PRO A 1 95 ? 1.295 17.649 -2.041 1.00 66.81 95 PRO A N 1
ATOM 701 C CA . PRO A 1 95 ? -0.078 17.330 -2.425 1.00 66.81 95 PRO A CA 1
ATOM 702 C C . PRO A 1 95 ? -0.261 17.158 -3.941 1.00 66.81 95 PRO A C 1
ATOM 704 O O . PRO A 1 95 ? -1.317 16.703 -4.374 1.00 66.81 95 PRO A O 1
ATOM 707 N N . PHE A 1 96 ? 0.740 17.515 -4.751 1.00 69.25 96 PHE A N 1
ATOM 708 C CA . PHE A 1 96 ? 0.734 17.333 -6.201 1.00 69.25 96 PHE A CA 1
ATOM 709 C C . PHE A 1 96 ? 1.457 16.056 -6.645 1.00 69.25 96 PHE A C 1
ATOM 711 O O . PHE A 1 96 ? 1.578 15.821 -7.847 1.00 69.25 96 PHE A O 1
ATOM 718 N N . ALA A 1 97 ? 1.915 15.227 -5.699 1.00 68.75 97 ALA A N 1
ATOM 719 C CA . ALA A 1 97 ? 2.680 14.015 -5.971 1.00 68.75 97 ALA A CA 1
ATOM 720 C C . ALA A 1 97 ? 1.947 13.023 -6.893 1.00 68.75 97 ALA A C 1
ATOM 722 O O . ALA A 1 97 ? 2.586 12.422 -7.752 1.00 68.75 97 ALA A O 1
ATOM 723 N N . PHE A 1 98 ? 0.626 12.852 -6.750 1.00 73.50 98 PHE A N 1
ATOM 724 C CA . PHE A 1 98 ? -0.183 12.034 -7.664 1.00 73.50 98 PHE A CA 1
ATOM 725 C C . PHE A 1 98 ? -1.697 12.228 -7.462 1.00 73.50 98 PHE A C 1
ATOM 727 O O . PHE A 1 98 ? -2.175 12.628 -6.393 1.00 73.50 98 PHE A O 1
ATOM 734 N N . ASP A 1 99 ? -2.465 11.846 -8.485 1.00 67.06 99 ASP A N 1
ATOM 735 C CA . ASP A 1 99 ? -3.928 11.803 -8.452 1.00 67.06 99 ASP A CA 1
ATOM 736 C C . ASP A 1 99 ? -4.417 10.689 -7.511 1.00 67.06 99 ASP A C 1
ATOM 738 O O . ASP A 1 99 ? -4.448 9.506 -7.844 1.00 67.06 99 ASP A O 1
ATOM 742 N N . GLY A 1 100 ? -4.828 11.079 -6.305 1.00 70.81 100 GLY A N 1
ATOM 743 C CA . GLY A 1 100 ? -5.283 10.157 -5.260 1.00 70.81 100 GLY A CA 1
ATOM 744 C C . GLY A 1 100 ? -4.633 10.397 -3.901 1.00 70.81 100 GLY A C 1
ATOM 745 O O . GLY A 1 100 ? -5.093 9.805 -2.923 1.00 70.81 100 GLY A O 1
ATOM 746 N N . TYR A 1 101 ? -3.644 11.296 -3.826 1.00 77.88 101 TYR A N 1
ATOM 747 C CA . TYR A 1 101 ? -2.987 11.687 -2.577 1.00 77.88 101 TYR A CA 1
ATOM 748 C C . TYR A 1 101 ? -3.998 12.125 -1.517 1.00 77.88 101 TYR A C 1
ATOM 750 O O . TYR A 1 101 ? -4.009 11.582 -0.414 1.00 77.88 101 TYR A O 1
ATOM 758 N N . ASP A 1 102 ? -4.924 13.017 -1.881 1.00 80.69 102 ASP A N 1
ATOM 759 C CA . ASP A 1 102 ? -5.964 13.489 -0.964 1.00 80.69 102 ASP A CA 1
ATOM 760 C C . ASP A 1 102 ? -6.826 12.339 -0.423 1.00 80.69 102 ASP A C 1
ATOM 762 O O . ASP A 1 102 ? -7.118 12.314 0.764 1.00 80.69 102 ASP A O 1
ATOM 766 N N . ARG A 1 103 ? -7.175 11.327 -1.234 1.00 80.94 103 ARG A N 1
ATOM 767 C CA . ARG A 1 103 ? -7.983 10.191 -0.743 1.00 80.94 103 ARG A CA 1
ATOM 768 C C . ARG A 1 103 ? -7.238 9.348 0.281 1.00 80.94 103 ARG A C 1
ATOM 770 O O . ARG A 1 103 ? -7.847 8.890 1.242 1.00 80.94 103 ARG A O 1
ATOM 777 N N . ILE A 1 104 ? -5.944 9.116 0.062 1.00 84.38 104 ILE A N 1
ATOM 778 C CA . ILE A 1 104 ? -5.119 8.350 0.999 1.00 84.38 104 ILE A CA 1
ATOM 779 C C . ILE A 1 104 ? -4.912 9.157 2.278 1.00 84.38 104 ILE A C 1
ATOM 781 O O . ILE A 1 104 ? -5.159 8.635 3.361 1.00 84.38 104 ILE A O 1
ATOM 785 N N . ARG A 1 105 ? -4.546 10.438 2.158 1.00 82.56 105 ARG A N 1
ATOM 786 C CA . ARG A 1 105 ? -4.362 11.350 3.293 1.00 82.56 105 ARG A CA 1
ATOM 787 C C . ARG A 1 105 ? -5.638 11.528 4.115 1.00 82.56 105 ARG A C 1
ATOM 789 O O . ARG A 1 105 ? -5.574 11.594 5.334 1.00 82.56 105 ARG A O 1
ATOM 796 N N . ASP A 1 106 ? -6.796 11.613 3.471 1.00 84.31 106 ASP A N 1
ATOM 797 C CA . ASP A 1 106 ? -8.061 11.828 4.174 1.00 84.31 106 ASP A CA 1
ATOM 798 C C . ASP A 1 106 ? -8.550 10.548 4.880 1.00 84.31 106 ASP A C 1
ATOM 800 O O . ASP A 1 106 ? -9.311 10.619 5.846 1.00 84.31 106 ASP A O 1
ATOM 804 N N . ALA A 1 107 ? -8.113 9.370 4.423 1.00 85.06 107 ALA A N 1
ATOM 805 C CA . ALA A 1 107 ? -8.498 8.079 4.992 1.00 85.06 107 ALA A CA 1
ATOM 806 C C . ALA A 1 107 ? -7.481 7.501 5.992 1.00 85.06 107 ALA A C 1
ATOM 808 O O . ALA A 1 107 ? -7.848 6.654 6.811 1.00 85.06 107 ALA A O 1
ATOM 809 N N . MET A 1 108 ? -6.219 7.928 5.926 1.00 88.06 108 MET A N 1
ATOM 810 C CA . MET A 1 108 ? -5.139 7.493 6.810 1.00 88.06 108 MET A CA 1
ATOM 811 C C . MET A 1 108 ? -4.690 8.650 7.705 1.00 88.06 108 MET A C 1
ATOM 813 O O . MET A 1 108 ? -4.392 9.728 7.194 1.00 88.06 108 MET A O 1
ATOM 817 N N . PRO A 1 109 ? -4.584 8.453 9.030 1.00 86.81 109 PRO A N 1
ATOM 818 C CA . PRO A 1 109 ? -3.980 9.449 9.905 1.00 86.81 109 PRO A CA 1
ATOM 819 C C . PRO A 1 109 ? -2.568 9.837 9.419 1.00 86.81 109 PRO A C 1
ATOM 821 O O . PRO A 1 109 ? -1.819 8.952 9.001 1.00 86.81 109 PRO A O 1
ATOM 824 N N . PRO A 1 110 ? -2.181 11.128 9.448 1.00 85.00 110 PRO A N 1
ATOM 825 C CA . PRO A 1 110 ? -0.911 11.577 8.871 1.00 85.00 110 PRO A CA 1
ATOM 826 C C . PRO A 1 110 ? 0.322 10.888 9.463 1.00 85.00 110 PRO A C 1
ATOM 828 O O . PRO A 1 110 ? 1.261 10.567 8.743 1.00 85.00 110 PRO A O 1
ATOM 831 N N . ASP A 1 111 ? 0.313 10.635 10.769 1.00 87.44 111 ASP A N 1
ATOM 832 C CA . ASP A 1 111 ? 1.375 9.932 11.486 1.00 87.44 111 ASP A CA 1
ATOM 833 C C . ASP A 1 111 ? 1.517 8.478 11.021 1.00 87.44 111 ASP A C 1
ATOM 835 O O . ASP A 1 111 ? 2.629 7.998 10.800 1.00 87.44 111 ASP A O 1
ATOM 839 N N . GLU A 1 112 ? 0.392 7.799 10.806 1.00 88.44 112 GLU A N 1
ATOM 840 C CA . GLU A 1 112 ? 0.362 6.447 10.261 1.00 88.44 112 GLU A CA 1
ATOM 841 C C . GLU A 1 112 ? 0.814 6.404 8.798 1.00 88.44 112 GLU A C 1
ATOM 843 O O . GLU A 1 112 ? 1.623 5.553 8.429 1.00 88.44 112 GLU A O 1
ATOM 848 N N . LEU A 1 113 ? 0.331 7.334 7.970 1.00 86.81 113 LEU A N 1
ATOM 849 C CA . LEU A 1 113 ? 0.707 7.423 6.562 1.00 86.81 113 LEU A CA 1
ATOM 850 C C . LEU A 1 113 ? 2.214 7.659 6.410 1.00 86.81 113 LEU A C 1
ATOM 852 O O . LEU A 1 113 ? 2.865 6.956 5.642 1.00 86.81 113 LEU A O 1
ATOM 856 N N . LEU A 1 114 ? 2.788 8.586 7.182 1.00 87.38 114 LEU A N 1
ATOM 857 C CA . LEU A 1 114 ? 4.231 8.841 7.187 1.00 87.38 114 LEU A CA 1
ATOM 858 C C . LEU A 1 114 ? 5.029 7.623 7.662 1.00 87.38 114 LEU A C 1
ATOM 860 O O . LEU A 1 114 ? 6.069 7.312 7.081 1.00 87.38 114 LEU A O 1
ATOM 864 N N . ALA A 1 115 ? 4.546 6.906 8.681 1.00 87.81 115 ALA A N 1
ATOM 865 C CA . ALA A 1 115 ? 5.196 5.686 9.152 1.00 87.81 115 ALA A CA 1
ATOM 866 C C . ALA A 1 115 ? 5.213 4.592 8.073 1.00 87.81 115 ALA A C 1
ATOM 868 O O . ALA A 1 115 ? 6.246 3.955 7.860 1.00 87.81 115 ALA A O 1
ATOM 869 N N . VAL A 1 116 ? 4.097 4.391 7.365 1.00 88.19 116 VAL A N 1
ATOM 870 C CA . VAL A 1 116 ? 4.004 3.403 6.281 1.00 88.19 116 VAL A CA 1
ATOM 871 C C . VAL A 1 116 ? 4.843 3.829 5.073 1.00 88.19 116 VAL A C 1
ATOM 873 O O . VAL A 1 116 ? 5.610 3.021 4.554 1.00 88.19 116 VAL A O 1
ATOM 876 N N . LEU A 1 117 ? 4.772 5.095 4.651 1.00 87.38 117 LEU A N 1
ATOM 877 C CA . LEU A 1 117 ? 5.579 5.618 3.542 1.00 87.38 117 LEU A CA 1
ATOM 878 C C . LEU A 1 117 ? 7.079 5.577 3.846 1.00 87.38 117 LEU A C 1
ATOM 880 O O . LEU A 1 117 ? 7.864 5.303 2.944 1.00 87.38 117 LEU A O 1
ATOM 884 N N . GLY A 1 118 ? 7.485 5.771 5.103 1.00 86.31 118 GLY A N 1
ATOM 885 C CA . GLY A 1 118 ? 8.871 5.588 5.531 1.00 86.31 118 GLY A CA 1
ATOM 886 C C . GLY A 1 118 ? 9.361 4.153 5.325 1.00 86.31 118 GLY A C 1
ATOM 887 O O . GLY A 1 118 ? 10.447 3.950 4.791 1.00 86.31 118 GLY A O 1
ATOM 888 N N . GLN A 1 119 ? 8.540 3.153 5.667 1.00 87.75 119 GLN A N 1
ATOM 889 C CA . GLN A 1 119 ? 8.868 1.742 5.418 1.00 87.75 119 GLN A CA 1
ATOM 890 C C . GLN A 1 119 ? 8.938 1.422 3.921 1.00 87.75 119 GLN A C 1
ATOM 892 O O . GLN A 1 119 ? 9.858 0.729 3.487 1.00 87.75 119 GLN A O 1
ATOM 897 N N . VAL A 1 120 ? 7.993 1.948 3.131 1.00 86.31 120 VAL A N 1
ATOM 898 C CA . VAL A 1 120 ? 8.016 1.828 1.667 1.00 86.31 120 VAL A CA 1
ATOM 899 C C . VAL A 1 120 ? 9.302 2.444 1.120 1.00 86.31 120 VAL A C 1
ATOM 901 O O . VAL A 1 120 ? 10.012 1.786 0.374 1.00 86.31 120 VAL A O 1
ATOM 904 N N . SER A 1 121 ? 9.646 3.665 1.533 1.00 86.44 121 SER A N 1
ATOM 905 C CA . SER A 1 121 ? 10.854 4.373 1.100 1.00 86.44 121 SER A CA 1
ATOM 906 C C . SER A 1 121 ? 12.127 3.581 1.417 1.00 86.44 121 SER A C 1
ATOM 908 O O . SER A 1 121 ? 12.941 3.360 0.524 1.00 86.44 121 SER A O 1
ATOM 910 N N . SER A 1 122 ? 12.263 3.045 2.639 1.00 85.81 122 SER A N 1
ATOM 911 C CA . SER A 1 122 ? 13.389 2.168 2.998 1.00 85.81 122 SER A CA 1
ATOM 912 C C . SER A 1 122 ? 13.445 0.903 2.141 1.00 85.81 122 SER A C 1
ATOM 914 O O . SER A 1 122 ? 14.516 0.528 1.676 1.00 85.81 122 SER A O 1
ATOM 916 N N . PHE A 1 123 ? 12.302 0.268 1.875 1.00 84.94 123 PHE A N 1
ATOM 917 C CA . PHE A 1 123 ? 12.242 -0.893 0.987 1.00 84.94 123 PHE A CA 1
ATOM 918 C C . PHE A 1 123 ? 12.671 -0.553 -0.449 1.00 84.94 123 PHE A C 1
ATOM 920 O O . PHE A 1 123 ? 13.357 -1.346 -1.096 1.00 84.94 123 PHE A O 1
ATOM 927 N N . LEU A 1 124 ? 12.286 0.619 -0.957 1.00 82.25 124 LEU A N 1
ATOM 928 C CA . LEU A 1 124 ? 12.688 1.077 -2.285 1.00 82.25 124 LEU A CA 1
ATOM 929 C C . LEU A 1 124 ? 14.177 1.401 -2.354 1.00 82.25 124 LEU A C 1
ATOM 931 O O . LEU A 1 124 ? 14.818 1.028 -3.333 1.00 82.25 124 LEU A O 1
ATOM 935 N N . ASP A 1 125 ? 14.736 2.023 -1.320 1.00 83.62 125 ASP A N 1
ATOM 936 C CA . ASP A 1 125 ? 16.170 2.295 -1.232 1.00 83.62 125 ASP A CA 1
ATOM 937 C C . ASP A 1 125 ? 16.986 0.992 -1.183 1.00 83.62 125 ASP A C 1
ATOM 939 O O . ASP A 1 125 ? 17.922 0.808 -1.959 1.00 83.62 125 ASP A O 1
ATOM 943 N N . GLU A 1 126 ? 16.565 0.014 -0.376 1.00 84.12 126 GLU A N 1
ATOM 944 C CA . GLU A 1 126 ? 17.206 -1.307 -0.318 1.00 84.12 126 GLU A CA 1
ATOM 945 C C . GLU A 1 126 ? 17.144 -2.058 -1.656 1.00 84.12 126 GLU A C 1
ATOM 947 O O . GLU A 1 126 ? 18.093 -2.752 -2.035 1.00 84.12 126 GLU A O 1
ATOM 952 N N . ARG A 1 127 ? 16.023 -1.945 -2.377 1.00 78.06 127 ARG A N 1
ATOM 953 C CA . ARG A 1 127 ? 15.785 -2.698 -3.614 1.00 78.06 127 ARG A CA 1
ATOM 954 C C . ARG A 1 127 ? 16.340 -2.016 -4.866 1.00 78.06 127 ARG A C 1
ATOM 956 O O . ARG A 1 127 ? 16.740 -2.716 -5.797 1.00 78.06 127 ARG A O 1
ATOM 963 N N . TYR A 1 128 ? 16.348 -0.685 -4.904 1.00 74.88 128 TYR A N 1
ATOM 964 C CA . TYR A 1 128 ? 16.629 0.116 -6.101 1.00 74.88 128 TYR A CA 1
ATOM 965 C C . TYR A 1 128 ? 17.630 1.263 -5.879 1.00 74.88 128 TYR A C 1
ATOM 967 O O . TYR A 1 128 ? 18.161 1.783 -6.858 1.00 74.88 128 TYR A O 1
ATOM 975 N N . GLY A 1 129 ? 17.914 1.655 -4.632 1.00 66.31 129 GLY A N 1
ATOM 976 C CA . GLY A 1 129 ? 18.784 2.787 -4.275 1.00 66.31 129 GLY A CA 1
ATOM 977 C C . GLY A 1 129 ? 20.288 2.526 -4.420 1.00 66.31 129 GLY A C 1
ATOM 978 O O . GLY A 1 129 ? 21.094 3.453 -4.352 1.00 66.31 129 GLY A O 1
ATOM 979 N N . GLY A 1 130 ? 20.691 1.281 -4.680 1.00 51.16 130 GLY A N 1
ATOM 980 C CA . GLY A 1 130 ? 22.085 0.914 -4.923 1.00 51.16 130 GLY A CA 1
ATOM 981 C C . GLY A 1 130 ? 22.583 1.283 -6.325 1.00 51.16 130 GLY A C 1
ATOM 982 O O . GLY A 1 130 ? 22.654 0.409 -7.188 1.00 51.16 130 GLY A O 1
ATOM 983 N N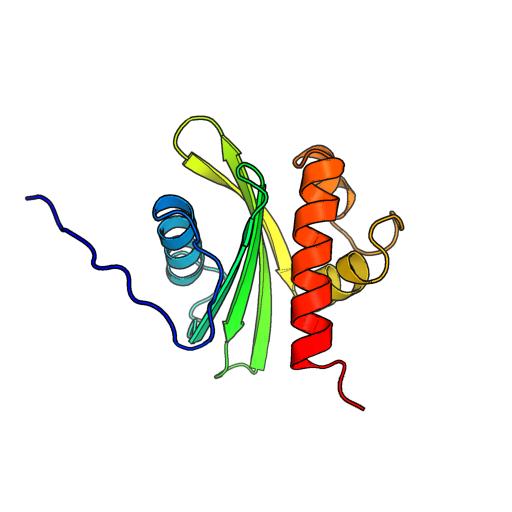 . ASN A 1 131 ? 22.978 2.546 -6.520 1.00 46.69 131 ASN A N 1
ATOM 984 C CA . ASN A 1 131 ? 23.992 2.954 -7.506 1.00 46.69 131 ASN A CA 1
ATOM 985 C C . ASN A 1 131 ? 25.263 3.417 -6.790 1.00 46.69 131 ASN A C 1
ATOM 987 O O . ASN A 1 131 ? 25.172 4.382 -6.000 1.00 46.69 131 ASN A O 1
#

Radius of gyration: 14.47 Å; chains: 1; bounding box: 39×45×30 Å